Protein AF-A0A4P6JJA8-F1 (afdb_monomer_lite)

Foldseek 3Di:
DDDDDDPDDDDDPPPVVVVVVVVVVVVVVVVVVVVVVVVVVVVVVVVVVVVVVVVVVVVLVVVVVVDVVSVVVVLVVCLPPPPDPVVQVVCCVVCVVSVHDRRDDPVPDDPDPPPDDPPPPPDPPDDDDDDDDD

Sequence (134 aa):
MSDSTRPRRPKEPKKKSARLTNIDAQIAALQRERETEAKRINEEEYKKDTRRKILMGQAVLKEAQRREPVRKFMYNLLNRDLTRPGDRALFDDLMEEWGMPRLPPLDSIPPTPVSG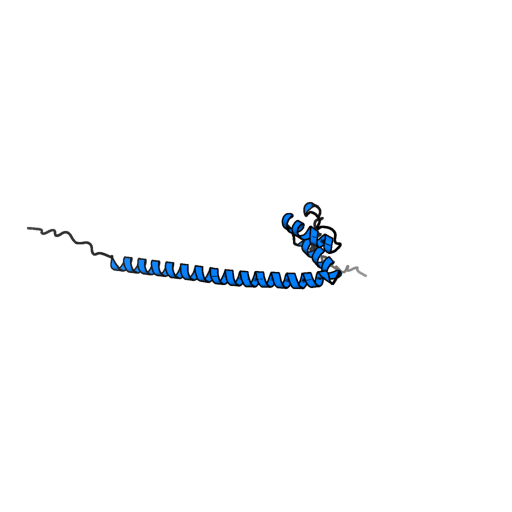GPVDGQAPEENTPEMEDA

Radius of gyration: 36.92 Å; chains: 1; bounding box: 118×28×103 Å

Organism: Ktedonosporobacter rubrisoli (NCBI:txid2509675)

Secondary structure (DSSP, 8-state):
-----PPPPPPP-HHHHHHHHHHHHHHHHHHHHHHHHHHHHHHHHHHHHHHHHHHHHHHHHHHHHH-HHHHHHHHHHHHHH---HHHHHTTHHHHHHTTPPPPPPGGGS-----S-------PPP---------

pLDDT: mean 80.56, std 18.43, range [41.62, 98.06]

Structure (mmCIF, N/CA/C/O backbone):
data_AF-A0A4P6JJA8-F1
#
_entry.id   AF-A0A4P6JJA8-F1
#
loop_
_atom_site.group_PDB
_atom_site.id
_atom_site.type_symbol
_atom_site.label_atom_id
_atom_site.label_alt_id
_atom_site.label_comp_id
_atom_site.label_asym_id
_atom_site.label_entity_id
_atom_site.label_seq_id
_atom_site.pdbx_PDB_ins_code
_atom_site.Cartn_x
_atom_site.Cartn_y
_atom_site.Cartn_z
_atom_site.occupancy
_atom_site.B_iso_or_equiv
_atom_site.auth_seq_id
_atom_site.auth_comp_id
_atom_site.auth_asym_id
_atom_site.auth_atom_id
_atom_site.pdbx_PDB_model_num
ATOM 1 N N . MET A 1 1 ? -43.916 -3.973 83.399 1.00 43.47 1 MET A N 1
ATOM 2 C CA . MET A 1 1 ? -42.852 -4.765 82.750 1.00 43.47 1 MET A CA 1
ATOM 3 C C . MET A 1 1 ? -43.378 -5.142 81.372 1.00 43.47 1 MET A C 1
ATOM 5 O O . MET A 1 1 ? -44.400 -5.804 81.322 1.00 43.47 1 MET A O 1
ATOM 9 N N . SER A 1 2 ? -42.995 -4.398 80.328 1.00 48.69 2 SER A N 1
ATOM 10 C CA . SER A 1 2 ? -41.907 -4.748 79.380 1.00 48.69 2 SER A CA 1
ATOM 11 C C . SER A 1 2 ? -42.446 -5.698 78.297 1.00 48.69 2 SER A C 1
ATOM 13 O O . SER A 1 2 ? -43.089 -6.674 78.635 1.00 48.69 2 SER A O 1
ATOM 15 N N . ASP A 1 3 ? -42.260 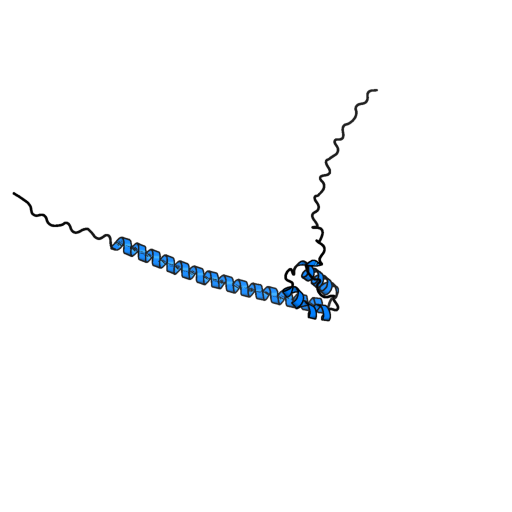-5.530 76.994 1.00 49.03 3 ASP A N 1
ATOM 16 C CA . ASP A 1 3 ? -41.495 -4.578 76.198 1.00 49.03 3 ASP A CA 1
ATOM 17 C C . ASP A 1 3 ? -42.055 -4.661 74.760 1.00 49.03 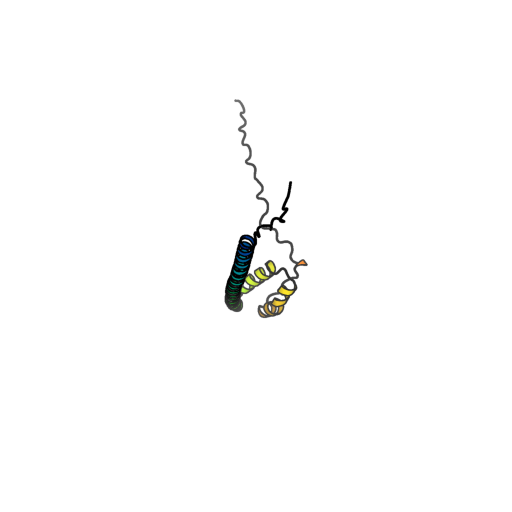3 ASP A C 1
ATOM 19 O O . ASP A 1 3 ? -42.370 -5.743 74.263 1.00 49.03 3 ASP A O 1
ATOM 23 N N . SER A 1 4 ? -42.234 -3.518 74.101 1.00 54.19 4 SER A N 1
ATOM 24 C CA . SER A 1 4 ? -42.775 -3.409 72.742 1.00 54.19 4 SER A CA 1
ATOM 25 C C . SER A 1 4 ? -41.623 -3.482 71.739 1.00 54.19 4 SER A C 1
ATOM 27 O O . SER A 1 4 ? -41.101 -2.453 71.300 1.00 54.19 4 SER A O 1
ATOM 29 N N . THR A 1 5 ? -41.232 -4.682 71.316 1.00 62.19 5 THR A N 1
ATOM 30 C CA . THR A 1 5 ? -40.205 -4.832 70.277 1.00 62.19 5 THR A CA 1
ATOM 31 C C . THR A 1 5 ? -40.806 -4.605 68.885 1.00 62.19 5 THR A C 1
ATOM 33 O O . THR A 1 5 ? -41.284 -5.523 68.223 1.00 62.19 5 THR A O 1
ATOM 36 N N . ARG A 1 6 ? -40.771 -3.356 68.405 1.00 61.56 6 ARG A N 1
ATOM 37 C CA . ARG A 1 6 ? -40.995 -3.044 66.983 1.00 61.56 6 ARG A CA 1
ATOM 38 C C . ARG A 1 6 ? -39.732 -3.416 66.190 1.00 61.56 6 ARG A C 1
ATOM 40 O O . ARG A 1 6 ? -38.655 -2.932 66.548 1.00 61.56 6 ARG A O 1
ATOM 47 N N . PRO A 1 7 ? -39.812 -4.194 65.095 1.00 62.75 7 PRO A N 1
ATOM 48 C CA . PRO A 1 7 ? -38.641 -4.449 64.267 1.00 62.75 7 PRO A CA 1
ATOM 49 C C . PRO A 1 7 ? -38.194 -3.147 63.588 1.00 62.75 7 PRO A C 1
ATOM 51 O O . PRO A 1 7 ? -38.990 -2.414 62.994 1.00 62.75 7 PRO A O 1
ATOM 54 N N . ARG A 1 8 ? -36.899 -2.833 63.698 1.00 62.72 8 ARG A N 1
ATOM 55 C CA . ARG A 1 8 ? -36.287 -1.669 63.046 1.00 62.72 8 ARG A CA 1
ATOM 56 C C . ARG A 1 8 ? -36.268 -1.891 61.530 1.00 62.72 8 ARG A C 1
ATOM 58 O O . ARG A 1 8 ? -35.643 -2.831 61.051 1.00 62.72 8 ARG A O 1
ATOM 65 N N . ARG A 1 9 ? -36.913 -1.003 60.766 1.00 60.97 9 ARG A N 1
ATOM 66 C CA . ARG A 1 9 ? -36.780 -0.936 59.298 1.00 60.97 9 ARG A CA 1
ATOM 67 C C . ARG A 1 9 ? -35.327 -0.569 58.937 1.00 60.97 9 ARG A C 1
ATOM 69 O O . ARG A 1 9 ? -34.868 0.480 59.400 1.00 60.97 9 ARG A O 1
ATOM 76 N N . PRO A 1 10 ? -34.603 -1.346 58.110 1.00 61.81 10 PRO A N 1
ATOM 77 C CA . PRO A 1 10 ? -33.297 -0.927 57.608 1.00 61.81 10 PRO A CA 1
ATOM 78 C C . PRO A 1 10 ? -33.465 0.282 56.677 1.00 61.81 10 PRO A C 1
ATOM 80 O O . PRO A 1 10 ? -34.330 0.284 55.800 1.00 61.81 10 PRO A O 1
ATOM 83 N N . LYS A 1 11 ? -32.659 1.330 56.876 1.00 59.94 11 LYS A N 1
ATOM 84 C CA . LYS A 1 11 ? -32.649 2.514 56.006 1.00 59.94 11 LYS A CA 1
ATOM 85 C C . LYS A 1 11 ? -32.014 2.152 54.661 1.00 59.94 11 LYS A C 1
ATOM 87 O O . LYS A 1 11 ? -30.866 1.730 54.612 1.00 59.94 11 LYS A O 1
ATOM 92 N N . GLU A 1 12 ? -32.766 2.337 53.583 1.00 61.00 12 GLU A N 1
ATOM 93 C CA . GLU A 1 12 ? -32.343 2.067 52.208 1.00 61.00 12 GLU A CA 1
ATOM 94 C C . GLU A 1 12 ? -31.197 2.994 51.747 1.00 61.00 12 GLU A C 1
ATOM 96 O O . GLU A 1 12 ? -31.386 4.212 51.706 1.00 61.00 12 GLU A O 1
ATOM 101 N N . PRO A 1 13 ? -30.051 2.468 51.273 1.00 55.91 13 PRO A N 1
ATOM 102 C CA . PRO A 1 13 ? -29.036 3.268 50.590 1.00 55.91 13 PRO A CA 1
ATOM 103 C C . PRO A 1 13 ? -29.265 3.310 49.062 1.00 55.91 13 PRO A C 1
ATOM 105 O O . PRO A 1 13 ? -28.315 3.299 48.289 1.00 55.91 13 PRO A O 1
ATOM 108 N N . LYS A 1 14 ? -30.518 3.354 48.582 1.00 60.31 14 LYS A N 1
ATOM 109 C CA . LYS A 1 14 ? -30.843 3.172 47.147 1.00 60.31 14 LYS A CA 1
ATOM 110 C C . LYS A 1 14 ? -30.454 4.341 46.225 1.00 60.31 14 LYS A C 1
ATOM 112 O O . LYS A 1 14 ? -30.243 4.141 45.035 1.00 60.31 14 LYS A O 1
ATOM 117 N N . LYS A 1 15 ? -30.349 5.573 46.740 1.00 61.25 15 LYS A N 1
ATOM 118 C CA . LYS A 1 15 ? -30.099 6.768 45.900 1.00 61.25 15 LYS A CA 1
ATOM 119 C C . LYS A 1 15 ? -28.631 6.956 45.503 1.00 61.25 15 LYS A C 1
ATOM 121 O O . LYS A 1 15 ? -28.357 7.474 44.425 1.00 61.25 15 LYS A O 1
ATOM 126 N N . LYS A 1 16 ? -27.684 6.557 46.363 1.00 62.25 16 LYS A N 1
ATOM 127 C CA . LYS A 1 16 ? -26.245 6.684 46.069 1.00 62.25 16 LYS A CA 1
ATOM 128 C C . LYS A 1 16 ? -25.789 5.638 45.050 1.00 62.25 16 LYS A C 1
ATOM 130 O O . LYS A 1 16 ? -25.042 5.993 44.147 1.00 62.25 16 LYS A O 1
ATOM 135 N N . SER A 1 17 ? -26.293 4.405 45.139 1.00 71.56 17 SER A N 1
ATOM 136 C CA . SER A 1 17 ? -26.002 3.358 44.151 1.00 71.56 17 SER A CA 1
ATOM 137 C C . SER A 1 17 ? -26.564 3.699 42.770 1.00 71.56 17 SER A C 1
ATOM 139 O O . SER A 1 17 ? -25.836 3.593 41.795 1.00 71.56 17 SER A O 1
ATOM 141 N N . ALA A 1 18 ? -27.794 4.219 42.684 1.00 79.06 18 ALA A N 1
ATOM 142 C CA . ALA A 1 18 ? -28.392 4.635 41.411 1.00 79.06 18 ALA A CA 1
ATOM 143 C C . ALA A 1 18 ? -27.623 5.777 40.713 1.00 79.06 18 ALA A C 1
ATOM 145 O O . ALA A 1 18 ? -27.548 5.838 39.489 1.00 79.06 18 ALA A O 1
ATOM 146 N N . ARG A 1 19 ? -27.028 6.700 41.483 1.00 85.75 19 ARG A N 1
ATOM 147 C CA . ARG A 1 19 ? -26.195 7.768 40.911 1.00 85.75 19 ARG A CA 1
ATOM 148 C C . ARG A 1 19 ? -24.886 7.219 40.347 1.00 85.75 19 ARG A C 1
ATOM 150 O O . ARG A 1 19 ? -24.476 7.671 39.286 1.00 85.75 19 ARG A O 1
ATOM 157 N N . LEU A 1 20 ? -24.263 6.261 41.034 1.00 85.81 20 LEU A N 1
ATOM 158 C CA . LEU A 1 20 ? -23.047 5.598 40.555 1.00 85.81 20 LEU A CA 1
ATOM 159 C C . LEU A 1 20 ? -23.317 4.832 39.258 1.00 85.81 20 LEU A C 1
ATOM 161 O O . LEU A 1 20 ? -22.642 5.086 38.272 1.00 85.81 20 LEU A O 1
ATOM 165 N N . THR A 1 21 ? -24.386 4.033 39.198 1.00 88.88 21 THR A N 1
ATOM 166 C CA . THR A 1 21 ? -24.739 3.295 37.973 1.00 88.88 21 THR A CA 1
ATOM 167 C C . THR A 1 21 ? -25.033 4.218 36.790 1.00 88.88 21 THR A C 1
ATOM 169 O O . THR A 1 21 ? -24.693 3.899 35.656 1.00 88.88 21 THR A O 1
ATOM 172 N N . ASN A 1 22 ? -25.648 5.380 37.038 1.00 90.19 22 ASN A N 1
ATOM 173 C CA . ASN A 1 22 ? -25.890 6.377 35.994 1.00 90.19 22 ASN A CA 1
ATOM 174 C C . ASN A 1 22 ? -24.592 7.031 35.502 1.00 90.19 22 ASN A C 1
ATOM 176 O O . ASN A 1 22 ? -24.466 7.299 34.311 1.00 90.19 22 ASN A O 1
ATOM 180 N N . ILE A 1 23 ? -23.636 7.282 36.400 1.00 91.81 23 ILE A N 1
ATOM 181 C CA . ILE A 1 23 ? -22.312 7.798 36.032 1.00 91.81 23 ILE A CA 1
ATOM 182 C C . ILE A 1 23 ? -21.546 6.743 35.226 1.00 91.81 23 ILE A C 1
ATOM 184 O O . ILE A 1 23 ? -21.007 7.070 34.174 1.00 91.81 23 ILE A O 1
ATOM 188 N N . ASP A 1 24 ? -21.566 5.480 35.649 1.00 93.50 24 ASP A N 1
ATOM 189 C CA . ASP A 1 24 ? -20.912 4.382 34.929 1.00 93.50 24 ASP A CA 1
ATOM 190 C C . ASP A 1 24 ? -21.500 4.206 33.520 1.00 93.50 24 ASP A C 1
ATOM 192 O O . ASP A 1 24 ? -20.766 4.044 32.545 1.00 93.50 24 ASP A O 1
ATOM 196 N N . ALA A 1 25 ? -22.825 4.322 33.385 1.00 91.25 25 ALA A N 1
ATOM 197 C CA . ALA A 1 25 ? -23.496 4.294 32.088 1.00 91.25 25 ALA A CA 1
ATOM 198 C C . ALA A 1 25 ? -23.085 5.473 31.186 1.00 91.25 25 ALA A C 1
ATOM 200 O O . ALA A 1 25 ? -22.888 5.284 29.985 1.00 91.25 25 ALA A O 1
ATOM 201 N N . GLN A 1 26 ? -22.918 6.674 31.750 1.00 93.06 26 GLN A N 1
ATOM 202 C CA . GLN A 1 26 ? -22.429 7.841 31.007 1.00 93.06 26 GLN A CA 1
ATOM 203 C C . GLN A 1 26 ? -20.972 7.674 30.571 1.00 93.06 26 GLN A C 1
ATOM 205 O O . GLN A 1 26 ? -20.646 7.976 29.426 1.00 93.06 26 GLN A O 1
ATOM 210 N N . ILE A 1 27 ? -20.106 7.148 31.441 1.00 94.88 27 ILE A N 1
ATOM 211 C CA . ILE A 1 27 ? -18.708 6.853 31.100 1.00 94.88 27 ILE A CA 1
ATOM 212 C C . ILE A 1 27 ? -18.653 5.844 29.951 1.00 94.88 27 ILE A C 1
ATOM 214 O O . ILE A 1 27 ? -17.947 6.076 28.972 1.00 94.88 27 ILE A O 1
ATOM 218 N N . ALA A 1 28 ? -19.436 4.766 30.025 1.00 93.38 28 ALA A N 1
ATOM 219 C CA . ALA A 1 28 ? -19.494 3.765 28.965 1.00 93.38 28 ALA A CA 1
ATOM 220 C C . ALA A 1 28 ? -20.002 4.350 27.634 1.00 93.38 28 ALA A C 1
ATOM 222 O O . ALA A 1 28 ? -19.499 3.989 26.570 1.00 93.38 28 ALA A O 1
ATOM 223 N N . ALA A 1 29 ? -20.974 5.267 27.674 1.00 92.81 29 ALA A N 1
ATOM 224 C CA . ALA A 1 29 ? -21.459 5.957 26.481 1.00 92.81 29 ALA A CA 1
ATOM 225 C C . ALA A 1 29 ? -20.371 6.846 25.852 1.00 92.81 29 ALA A C 1
ATOM 227 O O . ALA A 1 29 ? -20.098 6.719 24.659 1.00 92.81 29 ALA A O 1
ATOM 228 N N . LEU A 1 30 ? -19.691 7.664 26.662 1.00 94.69 30 LEU A N 1
ATOM 229 C CA . LEU A 1 30 ? -18.605 8.539 26.204 1.00 94.69 30 LEU A CA 1
ATOM 230 C C . LEU A 1 30 ? -17.400 7.749 25.672 1.00 94.69 30 LEU A C 1
ATOM 232 O O . LEU A 1 30 ? -16.766 8.158 24.702 1.00 94.69 30 LEU A O 1
ATOM 236 N N . GLN A 1 31 ? -17.085 6.596 26.270 1.00 94.06 31 GLN A N 1
ATOM 237 C CA . GLN A 1 31 ? -16.027 5.710 25.777 1.00 94.06 31 GLN A CA 1
ATOM 238 C C . GLN A 1 31 ? -16.352 5.160 24.385 1.00 94.06 31 GLN A C 1
ATOM 240 O O . GLN A 1 31 ? -15.499 5.208 23.500 1.00 94.06 31 GLN A O 1
ATOM 245 N N . ARG A 1 32 ? -17.592 4.712 24.156 1.00 92.81 32 ARG A N 1
ATOM 246 C CA . ARG A 1 32 ? -18.030 4.230 22.835 1.00 92.81 32 ARG A CA 1
ATOM 247 C C . ARG A 1 32 ? -17.993 5.327 21.778 1.00 92.81 32 ARG A C 1
ATOM 249 O O . ARG A 1 32 ? -17.586 5.071 20.646 1.00 92.81 32 ARG A O 1
ATOM 256 N N . GLU A 1 33 ? -18.404 6.538 22.139 1.00 93.69 33 GLU A N 1
ATOM 257 C CA . GLU A 1 33 ? -18.343 7.695 21.244 1.00 93.69 33 GLU A CA 1
ATOM 258 C C . GLU A 1 33 ? -16.892 8.014 20.862 1.00 93.69 33 GLU A C 1
ATOM 260 O O . GLU A 1 33 ? -16.570 8.095 19.676 1.00 93.69 33 GLU A O 1
ATOM 265 N N . ARG A 1 34 ? -15.986 8.059 21.849 1.00 94.88 34 ARG A N 1
ATOM 266 C CA . ARG A 1 34 ? -14.546 8.244 21.618 1.00 94.88 34 ARG A CA 1
ATOM 267 C C . ARG A 1 34 ? -13.966 7.172 20.697 1.00 94.88 34 ARG A C 1
ATOM 269 O O . ARG A 1 34 ? -13.206 7.498 19.792 1.00 94.88 34 ARG A O 1
ATOM 276 N N . GLU A 1 35 ? -14.277 5.901 20.935 1.00 93.75 35 GLU A N 1
ATOM 277 C CA . GLU A 1 35 ? -13.784 4.795 20.107 1.00 93.75 35 GLU A CA 1
ATOM 278 C C . GLU A 1 35 ? -14.291 4.881 18.669 1.00 93.75 35 GLU A C 1
ATOM 280 O O . GLU A 1 35 ? -13.544 4.601 17.732 1.00 93.75 35 GLU A O 1
ATOM 285 N N . THR A 1 36 ? -15.548 5.279 18.488 1.00 92.69 36 THR A N 1
ATOM 286 C CA . THR A 1 36 ? -16.150 5.450 17.162 1.00 92.69 36 THR A CA 1
ATOM 287 C C . THR A 1 36 ? -15.461 6.578 16.401 1.00 92.69 36 THR A C 1
ATOM 289 O O . THR A 1 36 ? -15.064 6.393 15.251 1.00 92.69 36 THR A O 1
ATOM 292 N N . GLU A 1 37 ? -15.236 7.713 17.060 1.00 92.94 37 GLU A N 1
ATOM 293 C CA . GLU A 1 37 ? -14.556 8.849 16.445 1.00 92.94 37 GLU A CA 1
ATOM 294 C C . GLU A 1 37 ? -13.080 8.542 16.151 1.00 92.94 37 GLU A C 1
ATOM 296 O O . GLU A 1 37 ? -12.584 8.848 15.069 1.00 92.94 37 GLU A O 1
ATOM 301 N N . ALA A 1 38 ? -12.388 7.842 17.055 1.00 91.62 38 ALA A N 1
ATOM 302 C CA . ALA A 1 38 ? -11.015 7.397 16.827 1.00 91.62 38 ALA A CA 1
ATOM 303 C C . ALA A 1 38 ? -10.905 6.449 15.620 1.00 91.62 38 ALA A C 1
ATOM 305 O O . ALA A 1 38 ? -9.982 6.577 14.816 1.00 91.62 38 ALA A O 1
ATOM 306 N N . LYS A 1 39 ? -11.860 5.523 15.452 1.00 93.31 39 LYS A N 1
ATOM 307 C CA . LYS A 1 39 ? -11.924 4.658 14.263 1.00 93.31 39 LYS A CA 1
ATOM 308 C C . LYS A 1 39 ? -12.124 5.477 12.994 1.00 93.31 39 LYS A C 1
ATOM 310 O O . LYS A 1 39 ? -11.398 5.262 12.029 1.00 93.31 39 LYS A O 1
ATOM 315 N N . ARG A 1 40 ? -13.040 6.450 13.013 1.00 92.62 40 ARG A N 1
ATOM 316 C CA . ARG A 1 40 ? -13.296 7.334 11.868 1.00 92.62 40 ARG A CA 1
ATOM 317 C C . ARG A 1 40 ? -12.042 8.105 11.455 1.00 92.62 40 ARG A C 1
ATOM 319 O O . ARG A 1 40 ? -11.703 8.119 10.274 1.00 92.62 40 ARG A O 1
ATOM 326 N N . ILE A 1 41 ? -11.323 8.683 12.418 1.00 93.44 41 ILE A N 1
ATOM 327 C CA . ILE A 1 41 ? -10.063 9.398 12.168 1.00 93.44 41 ILE A CA 1
ATOM 328 C C . ILE A 1 41 ? -9.027 8.456 11.545 1.00 93.44 41 ILE A C 1
ATOM 330 O O . ILE A 1 41 ? -8.476 8.768 10.490 1.00 93.44 41 ILE A O 1
ATOM 334 N N . ASN A 1 42 ? -8.818 7.274 12.132 1.00 93.06 42 ASN A N 1
ATOM 335 C CA . ASN A 1 42 ? -7.862 6.294 11.611 1.00 93.06 42 ASN A CA 1
ATOM 336 C C . ASN A 1 42 ? -8.215 5.834 10.187 1.00 93.06 42 ASN A C 1
ATOM 338 O O . ASN A 1 42 ? -7.332 5.677 9.345 1.00 93.06 42 ASN A O 1
ATOM 342 N N . GLU A 1 43 ? -9.500 5.631 9.887 1.00 93.81 43 GLU A N 1
ATOM 343 C CA . GLU A 1 43 ? -9.959 5.280 8.541 1.00 93.81 43 GLU A CA 1
ATOM 344 C C . GLU A 1 43 ? -9.709 6.405 7.531 1.00 93.81 43 GLU A C 1
ATOM 346 O O . GLU A 1 43 ? -9.297 6.146 6.398 1.00 93.81 43 GLU A O 1
ATOM 351 N N . GLU A 1 44 ? -9.957 7.657 7.913 1.00 93.56 44 GLU A N 1
ATOM 352 C CA . GLU A 1 44 ? -9.676 8.818 7.069 1.00 93.56 44 GLU A CA 1
ATOM 353 C C . GLU A 1 44 ? -8.175 8.980 6.809 1.00 93.56 44 GLU A C 1
ATOM 355 O O . GLU A 1 44 ? -7.769 9.261 5.677 1.00 93.56 44 GLU A O 1
ATOM 360 N N . GLU A 1 45 ? -7.341 8.769 7.825 1.00 94.50 45 GLU A N 1
ATOM 361 C CA . GLU A 1 45 ? -5.885 8.792 7.694 1.00 94.50 45 GLU A CA 1
ATOM 362 C C . GLU A 1 45 ? -5.378 7.663 6.800 1.00 94.50 45 GLU A C 1
ATOM 364 O O . GLU A 1 45 ? -4.597 7.924 5.882 1.00 94.50 45 GLU A O 1
ATOM 369 N N . TYR A 1 46 ? -5.883 6.440 6.984 1.00 94.62 46 TYR A N 1
ATOM 370 C CA . TYR A 1 46 ? -5.556 5.308 6.122 1.00 94.62 46 TYR A CA 1
ATOM 371 C C . TYR A 1 46 ? -5.940 5.594 4.666 1.00 94.62 46 TYR A C 1
ATOM 373 O O . TYR A 1 46 ? -5.115 5.435 3.771 1.00 94.62 46 TYR A O 1
ATOM 381 N N . LYS A 1 47 ? -7.148 6.121 4.411 1.00 95.50 47 LYS A N 1
ATOM 382 C CA . LYS A 1 47 ? -7.587 6.512 3.057 1.00 95.50 47 LYS A CA 1
ATOM 383 C C . LYS A 1 47 ? -6.651 7.548 2.432 1.00 95.50 47 LYS A C 1
ATOM 385 O O . LYS A 1 47 ? -6.280 7.414 1.262 1.00 95.50 47 LYS A O 1
ATOM 390 N N . LYS A 1 48 ? -6.253 8.575 3.192 1.00 95.69 48 LYS A N 1
ATOM 391 C CA . LYS A 1 48 ? -5.303 9.602 2.729 1.00 95.69 48 LYS A CA 1
ATOM 392 C C . LYS A 1 48 ? -3.933 8.997 2.424 1.00 95.69 48 LYS A C 1
ATOM 394 O O . LYS A 1 48 ? -3.343 9.322 1.394 1.00 95.69 48 LYS A O 1
ATOM 399 N N . ASP A 1 49 ? -3.437 8.114 3.284 1.00 96.94 49 ASP A N 1
ATOM 400 C CA . ASP A 1 49 ? -2.145 7.458 3.108 1.00 96.94 49 ASP A CA 1
ATOM 401 C C . ASP A 1 49 ? -2.128 6.510 1.902 1.00 96.94 49 ASP A C 1
ATOM 403 O O . ASP A 1 49 ? -1.259 6.629 1.035 1.00 96.94 49 ASP A O 1
ATOM 407 N N . THR A 1 50 ? -3.142 5.652 1.763 1.00 97.50 50 THR A N 1
ATOM 408 C CA . THR A 1 50 ? -3.328 4.802 0.582 1.00 97.50 50 THR A CA 1
ATOM 409 C C . THR A 1 50 ? -3.378 5.646 -0.687 1.00 97.50 50 THR A C 1
ATOM 411 O O . THR A 1 50 ? -2.695 5.334 -1.664 1.00 97.50 50 THR A O 1
ATOM 414 N N . ARG A 1 51 ? -4.118 6.766 -0.678 1.00 96.81 51 ARG A N 1
ATOM 415 C CA . ARG A 1 51 ? -4.178 7.671 -1.833 1.00 96.81 51 ARG A CA 1
ATOM 416 C C . ARG A 1 51 ? -2.807 8.258 -2.168 1.00 96.81 51 ARG A C 1
ATOM 418 O O . ARG A 1 51 ? -2.448 8.288 -3.343 1.00 96.81 51 ARG A O 1
ATOM 425 N N . ARG A 1 52 ? -2.032 8.687 -1.167 1.00 98.06 52 ARG A N 1
ATOM 426 C CA . ARG A 1 52 ? -0.671 9.216 -1.356 1.00 98.06 52 ARG A CA 1
ATOM 427 C C . ARG A 1 52 ? 0.255 8.171 -1.979 1.00 98.06 52 ARG A C 1
ATOM 429 O O . ARG A 1 52 ? 0.935 8.480 -2.954 1.00 98.06 52 ARG A O 1
ATOM 436 N N . LYS A 1 53 ? 0.238 6.941 -1.459 1.00 97.31 53 LYS A N 1
ATOM 437 C CA . LYS A 1 53 ? 1.045 5.818 -1.962 1.00 97.31 53 LYS A CA 1
ATOM 438 C C . LYS A 1 53 ? 0.703 5.470 -3.408 1.00 97.31 53 LYS A C 1
ATOM 440 O O . LYS A 1 53 ? 1.609 5.335 -4.223 1.00 97.31 53 LYS A O 1
ATOM 445 N N . ILE A 1 54 ? -0.587 5.410 -3.748 1.00 97.50 54 ILE A N 1
ATOM 446 C CA . ILE A 1 54 ? -1.038 5.147 -5.123 1.00 97.50 54 ILE A CA 1
ATOM 447 C C . ILE A 1 54 ? -0.562 6.247 -6.075 1.00 97.50 54 ILE A C 1
ATOM 449 O O . ILE A 1 54 ? 0.016 5.943 -7.114 1.00 97.50 54 ILE A O 1
ATOM 453 N N . LEU A 1 55 ? -0.775 7.521 -5.730 1.00 97.50 55 LEU A N 1
ATOM 454 C CA . LEU A 1 55 ? -0.386 8.640 -6.596 1.00 97.50 55 LEU A CA 1
ATOM 455 C C . LEU A 1 55 ? 1.132 8.716 -6.790 1.00 97.50 55 LEU A C 1
ATOM 457 O O . LEU A 1 55 ? 1.601 8.932 -7.906 1.00 97.50 55 LEU A O 1
ATOM 461 N N . MET A 1 56 ? 1.902 8.503 -5.721 1.00 97.56 56 MET A N 1
ATOM 462 C CA . MET A 1 56 ? 3.360 8.454 -5.797 1.00 97.56 56 MET A CA 1
ATOM 463 C C . MET A 1 56 ? 3.832 7.279 -6.657 1.00 97.56 56 MET A C 1
ATOM 465 O O . MET A 1 56 ? 4.658 7.473 -7.546 1.00 97.56 56 MET A O 1
ATOM 469 N N . GLY A 1 57 ? 3.261 6.088 -6.455 1.00 95.62 57 GLY A N 1
ATOM 470 C CA . GLY A 1 57 ? 3.554 4.910 -7.268 1.00 95.62 57 GLY A CA 1
ATOM 471 C C . GLY A 1 57 ? 3.276 5.153 -8.750 1.00 95.62 57 GLY A C 1
ATOM 472 O O . GLY A 1 57 ? 4.140 4.900 -9.582 1.00 95.62 57 GLY A O 1
ATOM 473 N N . GLN A 1 58 ? 2.123 5.737 -9.087 1.00 96.88 58 GLN A N 1
ATOM 474 C CA . GLN A 1 58 ? 1.787 6.106 -10.467 1.00 96.88 58 GLN A CA 1
ATOM 475 C C . GLN A 1 58 ? 2.802 7.079 -11.080 1.00 96.88 58 GLN A C 1
ATOM 477 O O . GLN A 1 58 ? 3.221 6.892 -12.222 1.00 96.88 58 GLN A O 1
ATOM 482 N N . ALA A 1 59 ? 3.211 8.109 -10.334 1.00 96.88 59 ALA A N 1
ATOM 483 C CA . ALA A 1 59 ? 4.189 9.083 -10.809 1.00 96.88 59 ALA A CA 1
ATOM 484 C C . ALA A 1 59 ? 5.553 8.431 -11.093 1.00 96.88 59 ALA A C 1
ATOM 486 O O . ALA A 1 59 ? 6.133 8.661 -12.155 1.00 96.88 59 ALA A O 1
ATOM 487 N N . VAL A 1 60 ? 6.034 7.579 -10.182 1.00 95.62 60 VAL A N 1
ATOM 488 C CA . VAL A 1 60 ? 7.312 6.869 -10.338 1.00 95.62 60 VAL A CA 1
ATOM 489 C C . VAL A 1 60 ? 7.253 5.858 -11.483 1.00 95.62 60 VAL A C 1
ATOM 491 O O . VAL A 1 60 ? 8.177 5.810 -12.290 1.00 95.62 60 VAL A O 1
ATOM 494 N N . LEU A 1 61 ? 6.161 5.098 -11.614 1.00 95.06 61 LEU A N 1
ATOM 495 C CA . LEU A 1 61 ? 5.981 4.140 -12.712 1.00 95.06 61 LEU A CA 1
ATOM 496 C C . LEU A 1 61 ? 5.997 4.830 -14.080 1.00 95.06 61 LEU A C 1
ATOM 498 O O . LEU A 1 61 ? 6.644 4.348 -15.008 1.00 95.06 61 LEU A O 1
ATOM 502 N N . LYS A 1 62 ? 5.350 5.995 -14.200 1.00 95.25 62 LYS A N 1
ATOM 503 C CA . LYS A 1 62 ? 5.369 6.791 -15.435 1.00 95.25 62 LYS A CA 1
ATOM 504 C C . LYS A 1 62 ? 6.776 7.263 -15.803 1.00 95.25 62 LYS A C 1
ATOM 506 O O . LYS A 1 62 ? 7.114 7.332 -16.984 1.00 95.25 62 LYS A O 1
ATOM 511 N N . GLU A 1 63 ? 7.595 7.596 -14.811 1.00 95.56 63 GLU A N 1
ATOM 512 C CA . GLU A 1 63 ? 8.992 7.962 -15.040 1.00 95.56 63 GLU A CA 1
ATOM 513 C C . GLU A 1 63 ? 9.837 6.737 -15.423 1.00 95.56 63 GLU A C 1
ATOM 515 O O . GLU A 1 63 ? 10.644 6.807 -16.352 1.00 95.56 63 GLU A O 1
ATOM 520 N N . ALA A 1 64 ? 9.598 5.594 -14.774 1.00 94.56 64 ALA A N 1
ATOM 521 C CA . ALA A 1 64 ? 10.252 4.327 -15.087 1.00 94.56 64 ALA A CA 1
ATOM 522 C C . ALA A 1 64 ? 10.007 3.906 -16.544 1.00 94.56 64 ALA A C 1
ATOM 524 O O . ALA A 1 64 ? 10.950 3.559 -17.247 1.00 94.56 64 ALA A O 1
ATOM 525 N N . GLN A 1 65 ? 8.783 4.047 -17.057 1.00 91.44 65 GLN A N 1
ATOM 526 C CA . GLN A 1 65 ? 8.470 3.761 -18.466 1.00 91.44 65 GLN A CA 1
ATOM 527 C C . GLN A 1 65 ? 9.319 4.569 -19.461 1.00 91.44 65 GLN A C 1
ATOM 529 O O . GLN A 1 65 ? 9.573 4.116 -20.574 1.00 91.44 65 GLN A O 1
ATOM 534 N N . ARG A 1 66 ? 9.768 5.768 -19.078 1.00 93.69 66 ARG A N 1
ATOM 535 C CA . ARG A 1 66 ? 10.518 6.677 -19.958 1.00 93.69 66 ARG A CA 1
ATOM 536 C C . ARG A 1 66 ? 12.026 6.524 -19.830 1.00 93.69 66 ARG A C 1
ATOM 538 O O . ARG A 1 66 ? 12.751 6.870 -20.760 1.00 93.69 66 ARG A O 1
ATOM 545 N N . ARG A 1 67 ? 12.515 6.092 -18.665 1.00 96.06 67 ARG A N 1
ATOM 546 C CA . ARG A 1 67 ? 13.933 6.193 -18.302 1.00 96.06 67 ARG A CA 1
ATOM 547 C C . ARG A 1 67 ? 14.462 4.874 -17.773 1.00 96.06 67 ARG A C 1
ATOM 549 O O . ARG A 1 67 ? 14.137 4.436 -16.672 1.00 96.06 67 ARG A O 1
ATOM 556 N N . GLU A 1 68 ? 15.384 4.295 -18.532 1.00 94.81 68 GLU A N 1
ATOM 557 C CA . GLU A 1 68 ? 16.076 3.057 -18.171 1.00 94.81 68 GLU A CA 1
ATOM 558 C C . GLU A 1 68 ? 16.765 3.096 -16.787 1.00 94.81 68 GLU A C 1
ATOM 560 O O . GLU A 1 68 ? 16.576 2.141 -16.029 1.00 94.81 68 GLU A O 1
ATOM 565 N N . PRO A 1 69 ? 17.437 4.192 -16.366 1.00 96.06 69 PRO A N 1
ATOM 566 C CA . PRO A 1 69 ? 18.016 4.272 -15.021 1.00 96.06 69 PRO A CA 1
ATOM 567 C C . PRO A 1 69 ? 16.987 4.113 -13.896 1.00 96.06 69 PRO A C 1
ATOM 569 O O . PRO A 1 69 ? 17.277 3.508 -12.866 1.00 96.06 69 PRO A O 1
ATOM 572 N N . VAL A 1 70 ? 15.767 4.618 -14.101 1.00 94.88 70 VAL A N 1
ATOM 573 C CA . VAL A 1 70 ? 14.690 4.534 -13.107 1.00 94.88 70 VAL A CA 1
ATOM 574 C C . VAL A 1 70 ? 14.137 3.110 -13.037 1.00 94.88 70 VAL A C 1
ATOM 576 O O . VAL A 1 70 ? 13.892 2.620 -11.938 1.00 94.88 70 VAL A O 1
ATOM 579 N N . ARG A 1 71 ? 14.036 2.395 -14.168 1.00 95.75 71 ARG A N 1
ATOM 580 C CA . ARG A 1 71 ? 13.677 0.961 -14.175 1.00 95.75 71 ARG A CA 1
ATOM 581 C C . ARG A 1 71 ? 14.695 0.118 -13.415 1.00 95.75 71 ARG A C 1
ATOM 583 O O . ARG A 1 71 ? 14.300 -0.688 -12.582 1.00 95.75 71 ARG A O 1
ATOM 590 N N . LYS A 1 72 ? 15.996 0.337 -13.648 1.00 95.38 72 LYS A N 1
ATOM 591 C CA . LYS A 1 72 ? 17.078 -0.358 -12.921 1.00 95.38 72 LYS A CA 1
ATOM 592 C C . LYS A 1 72 ? 17.007 -0.096 -11.419 1.00 95.38 72 LYS A C 1
ATOM 594 O O . LYS A 1 72 ? 17.107 -1.025 -10.621 1.00 95.38 72 LYS A O 1
ATOM 599 N N . PHE A 1 73 ? 16.802 1.163 -11.035 1.00 95.69 73 PHE A N 1
ATOM 600 C CA . PHE A 1 73 ? 16.622 1.535 -9.635 1.00 95.69 73 PHE A CA 1
ATOM 601 C C . PHE A 1 73 ? 15.419 0.817 -9.008 1.00 95.69 73 PHE A C 1
ATOM 603 O O . PHE A 1 73 ? 15.558 0.208 -7.949 1.00 95.69 73 PHE A O 1
ATOM 610 N N . MET A 1 74 ? 14.269 0.826 -9.686 1.00 95.44 74 MET A N 1
ATOM 611 C CA . MET A 1 74 ? 13.061 0.139 -9.229 1.00 95.44 74 MET A CA 1
ATOM 612 C C . MET A 1 74 ? 13.254 -1.372 -9.112 1.00 95.44 74 MET A C 1
ATOM 614 O O . MET A 1 74 ? 12.847 -1.947 -8.109 1.00 95.44 74 MET A O 1
ATOM 618 N N . TYR A 1 75 ? 13.903 -2.010 -10.087 1.00 95.06 75 TYR A N 1
ATOM 619 C CA . TYR A 1 75 ? 14.224 -3.436 -10.035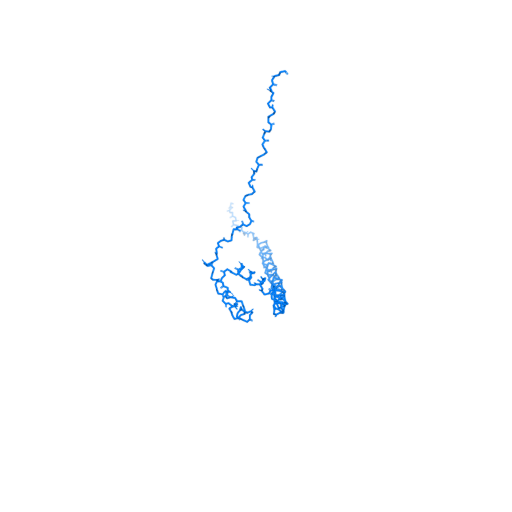 1.00 95.06 75 TYR A CA 1
ATOM 620 C C . TYR A 1 75 ? 15.023 -3.782 -8.772 1.00 95.06 75 TYR A C 1
ATOM 622 O O . TYR A 1 75 ? 14.639 -4.671 -8.014 1.00 95.06 75 TYR A O 1
ATOM 630 N N . ASN A 1 76 ? 16.088 -3.025 -8.494 1.00 94.44 76 ASN A N 1
ATOM 631 C CA . ASN A 1 76 ? 16.909 -3.230 -7.301 1.00 94.44 76 ASN A CA 1
ATOM 632 C C . ASN A 1 76 ? 16.115 -2.998 -6.009 1.00 94.44 76 ASN A C 1
ATOM 634 O O . ASN A 1 76 ? 16.269 -3.752 -5.050 1.00 94.44 76 ASN A O 1
ATOM 638 N N . LEU A 1 77 ? 15.255 -1.977 -5.991 1.00 94.75 77 LEU A N 1
ATOM 639 C CA . LEU A 1 77 ? 14.413 -1.658 -4.842 1.00 94.75 77 LEU A CA 1
ATOM 640 C C . LEU A 1 77 ? 13.418 -2.788 -4.545 1.00 94.75 77 LEU A C 1
ATOM 642 O O . LEU A 1 77 ? 13.346 -3.260 -3.414 1.00 94.75 77 LEU A O 1
ATOM 646 N N . LEU A 1 78 ? 12.707 -3.273 -5.566 1.00 94.06 78 LEU A N 1
ATOM 647 C CA . LEU A 1 78 ? 11.760 -4.383 -5.440 1.00 94.06 78 LEU A CA 1
ATOM 648 C C . LEU A 1 78 ? 12.471 -5.682 -5.050 1.00 94.06 78 LEU A C 1
ATOM 650 O O . LEU A 1 78 ? 11.981 -6.413 -4.193 1.00 94.06 78 LEU A O 1
ATOM 654 N N . ASN A 1 79 ? 13.655 -5.944 -5.610 1.00 92.81 79 ASN A N 1
ATOM 655 C CA . ASN A 1 79 ? 14.450 -7.110 -5.239 1.00 92.81 79 ASN A CA 1
ATOM 656 C C . ASN A 1 79 ? 14.962 -7.057 -3.790 1.00 92.81 79 ASN A C 1
ATOM 658 O O . ASN A 1 79 ? 15.213 -8.101 -3.196 1.00 92.81 79 ASN A O 1
ATOM 662 N N . ARG A 1 80 ? 15.130 -5.868 -3.209 1.00 92.44 80 ARG A N 1
ATOM 663 C CA . ARG A 1 80 ? 15.534 -5.718 -1.809 1.00 92.44 80 ARG A CA 1
ATOM 664 C C . ARG A 1 80 ? 14.341 -5.804 -0.857 1.00 92.44 80 ARG A C 1
ATOM 666 O O . ARG A 1 80 ? 14.422 -6.488 0.157 1.00 92.44 80 ARG A O 1
ATOM 673 N N . ASP A 1 81 ? 13.251 -5.113 -1.183 1.00 91.81 81 ASP A N 1
ATOM 674 C CA . ASP A 1 81 ? 12.179 -4.831 -0.222 1.00 91.81 81 ASP A CA 1
ATOM 675 C C . ASP A 1 81 ? 11.011 -5.834 -0.292 1.00 91.81 81 ASP A C 1
ATOM 677 O O . ASP A 1 81 ? 10.288 -6.004 0.692 1.00 91.81 81 ASP A O 1
ATOM 681 N N . LEU A 1 82 ? 10.817 -6.542 -1.415 1.00 91.94 82 LEU A N 1
ATOM 682 C CA . LEU A 1 82 ? 9.791 -7.584 -1.512 1.00 91.94 82 LEU A CA 1
ATOM 683 C C . LEU A 1 82 ? 10.289 -8.900 -0.914 1.00 91.94 82 LEU A C 1
ATOM 685 O O . LEU A 1 82 ? 11.132 -9.595 -1.490 1.00 91.94 82 LEU A O 1
ATOM 689 N N . THR A 1 83 ? 9.709 -9.271 0.223 1.00 89.56 83 THR A N 1
ATOM 690 C CA . THR A 1 83 ? 10.057 -10.487 0.974 1.00 89.56 83 THR A CA 1
ATOM 691 C C . THR A 1 83 ? 9.098 -11.648 0.730 1.00 89.56 83 THR A C 1
ATOM 693 O O . THR A 1 83 ? 9.428 -12.793 1.024 1.00 89.56 83 THR A O 1
ATOM 696 N N . ARG A 1 84 ? 7.906 -11.390 0.183 1.00 90.50 84 ARG A N 1
ATOM 697 C CA . ARG A 1 84 ? 6.902 -12.429 -0.075 1.00 90.50 84 ARG A CA 1
ATOM 698 C C . ARG A 1 84 ? 7.009 -12.926 -1.520 1.00 90.50 84 ARG A C 1
ATOM 700 O O . ARG A 1 84 ? 6.919 -12.102 -2.430 1.00 90.50 84 ARG A O 1
ATOM 707 N N . PRO A 1 85 ? 7.122 -14.248 -1.762 1.00 89.44 85 PRO A N 1
ATOM 708 C CA . PRO A 1 85 ? 7.173 -14.795 -3.121 1.00 89.44 85 PRO A CA 1
ATOM 709 C C . PRO A 1 85 ? 5.958 -14.411 -3.976 1.00 89.44 85 PRO A C 1
ATOM 711 O O . PRO A 1 85 ? 6.113 -14.077 -5.145 1.00 89.44 85 PRO A O 1
ATOM 714 N N . GLY A 1 86 ? 4.762 -14.387 -3.375 1.00 91.50 86 GLY A N 1
ATOM 715 C CA . GLY A 1 86 ? 3.537 -13.972 -4.063 1.00 91.50 86 GLY A CA 1
ATOM 716 C C . GLY A 1 86 ? 3.580 -12.519 -4.535 1.00 91.50 86 GLY A C 1
ATOM 717 O O . GLY A 1 86 ? 3.213 -12.243 -5.670 1.00 91.50 86 GLY A O 1
ATOM 718 N N . ASP A 1 87 ? 4.101 -11.607 -3.709 1.00 92.94 87 ASP A N 1
ATOM 719 C CA . ASP A 1 87 ? 4.211 -10.191 -4.073 1.00 92.94 87 ASP A CA 1
ATOM 720 C C . ASP A 1 87 ? 5.250 -9.980 -5.180 1.00 92.94 87 ASP A C 1
ATOM 722 O O . ASP A 1 87 ? 5.055 -9.125 -6.035 1.00 92.94 87 ASP A O 1
ATOM 726 N N . ARG A 1 88 ? 6.333 -10.772 -5.204 1.00 93.06 88 ARG A N 1
ATOM 727 C CA . ARG A 1 88 ? 7.331 -10.741 -6.289 1.00 93.06 88 ARG A CA 1
ATOM 728 C C . ARG A 1 88 ? 6.736 -11.152 -7.631 1.00 93.06 88 ARG A C 1
ATOM 730 O O . ARG A 1 88 ? 6.981 -10.470 -8.621 1.00 93.06 88 ARG A O 1
ATOM 737 N N . ALA A 1 89 ? 5.930 -12.213 -7.642 1.00 92.44 89 ALA A N 1
ATOM 738 C CA . ALA A 1 89 ? 5.298 -12.727 -8.854 1.00 92.44 89 ALA A CA 1
ATOM 739 C C . ALA A 1 89 ? 4.343 -11.711 -9.511 1.00 92.44 89 ALA A C 1
ATOM 741 O O . ALA A 1 89 ? 4.164 -11.742 -10.724 1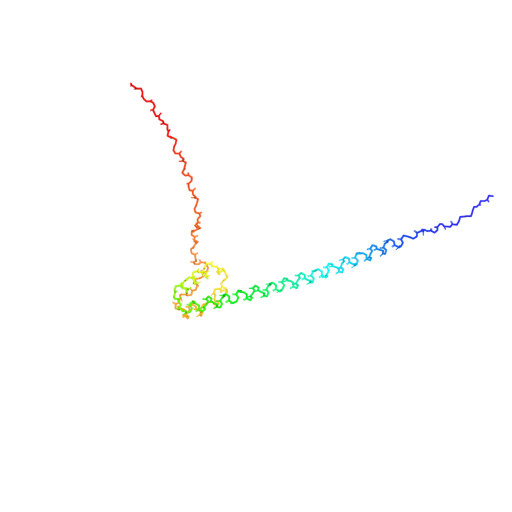.00 92.44 89 ALA A O 1
ATOM 742 N N . LEU A 1 90 ? 3.783 -10.761 -8.745 1.00 94.38 90 LEU A N 1
ATOM 743 C CA . LEU A 1 90 ? 2.946 -9.679 -9.291 1.00 94.38 90 LEU A CA 1
ATOM 744 C C . LEU A 1 90 ? 3.696 -8.756 -10.267 1.00 94.38 90 LEU A C 1
ATOM 746 O O . LEU A 1 90 ? 3.056 -7.985 -10.977 1.00 94.38 90 LEU A O 1
ATOM 750 N N . PHE A 1 91 ? 5.031 -8.799 -10.286 1.00 94.12 91 PHE A N 1
ATOM 751 C CA . PHE A 1 91 ? 5.858 -7.946 -11.136 1.00 94.12 91 PHE A CA 1
ATOM 752 C C . PHE A 1 91 ? 6.422 -8.664 -12.367 1.00 94.12 91 PHE A C 1
ATOM 754 O O . PHE A 1 91 ? 7.077 -8.000 -13.163 1.00 94.12 91 PHE A O 1
ATOM 761 N N . ASP A 1 92 ? 6.185 -9.967 -12.556 1.00 93.50 92 ASP A N 1
ATOM 762 C CA . ASP A 1 92 ? 6.801 -10.739 -13.649 1.00 93.50 92 ASP A CA 1
ATOM 763 C C . ASP A 1 92 ? 6.479 -10.157 -15.034 1.00 93.50 92 ASP A C 1
ATOM 765 O O . ASP A 1 92 ? 7.399 -9.901 -15.816 1.00 93.50 92 ASP A O 1
ATOM 769 N N . ASP A 1 93 ? 5.204 -9.857 -15.298 1.00 93.94 93 ASP A N 1
ATOM 770 C CA . ASP A 1 93 ? 4.755 -9.257 -16.563 1.00 93.94 93 ASP A CA 1
ATOM 771 C C . ASP A 1 93 ? 5.369 -7.862 -16.776 1.00 93.94 93 ASP A C 1
ATOM 773 O O . ASP A 1 93 ? 5.764 -7.492 -17.883 1.00 93.94 93 ASP A O 1
ATOM 777 N N . LEU A 1 94 ? 5.504 -7.086 -15.693 1.00 93.44 94 LEU A N 1
ATOM 778 C CA . LEU A 1 94 ? 6.097 -5.750 -15.740 1.00 93.44 94 LEU A CA 1
ATOM 779 C C . LEU A 1 94 ? 7.606 -5.810 -16.014 1.00 93.44 94 LEU A C 1
ATOM 781 O O . LEU A 1 94 ? 8.135 -4.953 -16.722 1.00 93.44 94 LEU A O 1
ATOM 785 N N . MET A 1 95 ? 8.310 -6.806 -15.465 1.00 94.38 95 MET A N 1
ATOM 786 C CA . MET A 1 95 ? 9.735 -7.007 -15.745 1.00 94.38 95 MET A CA 1
ATOM 787 C C . MET A 1 95 ? 9.953 -7.366 -17.211 1.00 94.38 95 MET A C 1
ATOM 789 O O . MET A 1 95 ? 10.849 -6.802 -17.839 1.00 94.38 95 MET A O 1
ATOM 793 N N . GLU A 1 96 ? 9.097 -8.220 -17.771 1.00 93.50 96 GLU A N 1
ATOM 794 C CA . GLU A 1 96 ? 9.125 -8.567 -19.191 1.00 93.50 96 GLU A CA 1
ATOM 795 C C . GLU A 1 96 ? 8.889 -7.337 -20.082 1.00 93.50 96 GLU A C 1
ATOM 797 O O . GLU A 1 96 ? 9.700 -7.065 -20.970 1.00 93.50 96 GLU A O 1
ATOM 802 N N . GLU A 1 97 ? 7.872 -6.516 -19.785 1.00 92.75 97 GLU A N 1
ATOM 803 C CA . GLU A 1 97 ? 7.620 -5.245 -20.488 1.00 92.75 97 GLU A CA 1
ATOM 804 C C . GLU A 1 97 ? 8.836 -4.303 -20.427 1.00 92.75 97 GLU A C 1
ATOM 806 O O . GLU A 1 97 ? 9.173 -3.600 -21.385 1.00 92.75 97 GLU A O 1
ATOM 811 N N . TRP A 1 98 ? 9.524 -4.275 -19.288 1.00 93.19 98 TRP A N 1
ATOM 812 C CA . TRP A 1 98 ? 10.687 -3.421 -19.074 1.00 93.19 98 TRP A CA 1
ATOM 813 C C . TRP A 1 98 ? 11.992 -3.976 -19.652 1.00 93.19 98 TRP A C 1
ATOM 815 O O . TRP A 1 98 ? 13.003 -3.268 -19.600 1.00 93.19 98 TRP A O 1
ATOM 825 N N . GLY A 1 99 ? 11.981 -5.188 -20.218 1.00 93.12 99 GLY A N 1
ATOM 826 C CA . GLY A 1 99 ? 13.180 -5.882 -20.692 1.00 93.12 99 GLY A CA 1
ATOM 827 C C . GLY A 1 99 ? 14.141 -6.249 -19.558 1.00 93.12 99 GLY A C 1
ATOM 828 O O . GLY A 1 99 ? 15.352 -6.311 -19.765 1.00 93.12 99 GLY A O 1
ATOM 829 N N . MET A 1 100 ? 13.612 -6.425 -18.347 1.00 91.75 100 MET A N 1
ATOM 830 C CA . MET A 1 100 ? 14.344 -6.792 -17.139 1.00 91.75 100 MET A CA 1
ATOM 831 C C . MET A 1 100 ? 14.193 -8.288 -16.857 1.00 91.75 100 MET A C 1
ATOM 833 O O . MET A 1 100 ? 13.171 -8.884 -17.204 1.00 91.75 100 MET A O 1
ATOM 837 N N . PRO A 1 101 ? 15.175 -8.920 -16.194 1.00 93.06 101 PRO A N 1
ATOM 838 C CA . PRO A 1 101 ? 14.980 -10.271 -15.692 1.00 93.06 101 PRO A CA 1
ATOM 839 C C . PRO A 1 101 ? 13.861 -10.290 -14.643 1.00 93.06 101 PRO A C 1
ATOM 841 O O . PRO A 1 101 ? 13.632 -9.306 -13.937 1.00 93.06 101 PRO A O 1
ATOM 844 N N . ARG A 1 102 ? 13.185 -11.434 -14.508 1.00 93.19 102 ARG A N 1
ATOM 845 C CA . ARG A 1 102 ? 12.258 -11.656 -13.392 1.00 93.19 102 ARG A CA 1
ATOM 846 C C . ARG A 1 102 ? 12.999 -11.538 -12.065 1.00 93.19 102 ARG A C 1
ATOM 848 O O . ARG A 1 102 ? 14.186 -11.863 -11.974 1.00 93.19 102 ARG A O 1
ATOM 855 N N . LEU A 1 103 ? 12.290 -11.080 -11.036 1.00 90.88 103 LEU A N 1
ATOM 856 C CA . LEU A 1 103 ? 12.866 -10.964 -9.702 1.00 90.88 103 LEU A CA 1
ATOM 857 C C . LEU A 1 103 ? 13.293 -12.359 -9.213 1.00 90.88 103 LEU A C 1
ATOM 859 O O . LEU A 1 103 ? 12.490 -13.292 -9.272 1.00 90.88 103 LEU A O 1
ATOM 863 N N . PRO A 1 104 ? 14.532 -12.531 -8.720 1.00 86.81 104 PRO A N 1
ATOM 864 C CA . PRO A 1 104 ? 15.005 -13.837 -8.289 1.00 86.81 104 PRO A CA 1
ATOM 865 C C . PRO A 1 104 ? 14.193 -14.350 -7.086 1.00 86.81 104 PRO A C 1
ATOM 867 O O . PRO A 1 104 ? 13.684 -13.548 -6.294 1.00 86.81 104 PRO A O 1
ATOM 870 N N . PRO A 1 105 ? 14.086 -15.673 -6.893 1.00 83.06 105 PRO A N 1
ATOM 871 C CA . PRO A 1 105 ? 13.569 -16.239 -5.652 1.00 83.06 105 PRO A CA 1
ATOM 872 C C . PRO A 1 105 ? 14.384 -15.760 -4.442 1.00 83.06 105 PRO A C 1
ATOM 874 O O . PRO A 1 105 ? 15.600 -15.565 -4.542 1.00 83.06 105 PRO A O 1
ATOM 877 N N . LEU A 1 106 ? 13.726 -15.584 -3.293 1.00 76.00 106 LEU A N 1
ATOM 878 C CA . LEU A 1 106 ? 14.366 -15.053 -2.082 1.00 76.00 106 LEU A CA 1
ATOM 879 C C . LEU A 1 106 ? 15.536 -15.932 -1.606 1.00 76.00 106 LEU A C 1
ATOM 881 O O . LEU A 1 106 ? 16.557 -15.412 -1.168 1.00 76.00 106 LEU A O 1
ATOM 885 N N . ASP A 1 107 ? 15.419 -17.247 -1.796 1.00 72.12 107 ASP A N 1
ATOM 886 C CA . ASP A 1 107 ? 16.409 -18.255 -1.385 1.00 72.12 107 ASP A CA 1
ATOM 887 C C . ASP A 1 107 ? 17.709 -18.211 -2.211 1.00 72.12 107 ASP A C 1
ATOM 889 O O . ASP A 1 107 ? 18.703 -18.842 -1.861 1.00 72.12 107 ASP A O 1
ATOM 893 N N . SER A 1 108 ? 17.708 -17.455 -3.311 1.00 62.81 108 SER A N 1
ATOM 894 C CA . SER A 1 108 ? 18.853 -17.253 -4.209 1.00 62.81 108 SER A CA 1
ATOM 895 C C . SER A 1 108 ? 19.541 -15.896 -4.030 1.00 62.81 108 SER A C 1
ATOM 897 O O . SER A 1 108 ? 20.497 -15.599 -4.747 1.00 62.81 108 SER A O 1
ATOM 899 N N . ILE A 1 109 ? 19.083 -15.062 -3.090 1.00 58.56 109 ILE A N 1
ATOM 900 C CA . ILE A 1 109 ? 19.744 -13.797 -2.767 1.00 58.56 109 ILE A CA 1
ATOM 901 C C . ILE A 1 109 ? 20.898 -14.128 -1.807 1.00 58.56 109 ILE A C 1
ATOM 903 O O . ILE A 1 109 ? 20.628 -14.518 -0.669 1.00 58.56 109 ILE A O 1
ATOM 907 N N . PRO A 1 110 ? 22.179 -14.008 -2.216 1.00 54.66 110 PRO A N 1
ATOM 908 C CA . PRO A 1 110 ? 23.272 -14.143 -1.261 1.00 54.66 110 PRO A CA 1
ATOM 909 C C . PRO A 1 110 ? 23.051 -13.110 -0.150 1.00 54.66 110 PRO A C 1
ATOM 911 O O . PRO A 1 110 ? 22.641 -11.989 -0.472 1.00 54.66 110 PRO A O 1
ATOM 914 N N . PRO A 1 111 ? 23.285 -13.446 1.134 1.00 55.31 111 PRO A N 1
ATOM 915 C CA . PRO A 1 111 ? 23.151 -12.469 2.202 1.00 55.31 111 PRO A CA 1
ATOM 916 C C . PRO A 1 111 ? 24.001 -11.265 1.814 1.00 55.31 111 PRO A C 1
ATOM 918 O O . PRO A 1 111 ? 25.218 -11.376 1.654 1.00 55.31 111 PRO A O 1
ATOM 921 N N . THR A 1 112 ? 23.354 -10.124 1.575 1.00 57.69 112 THR A N 1
ATOM 922 C CA . THR A 1 112 ? 24.087 -8.889 1.327 1.00 57.69 112 THR A CA 1
ATOM 923 C C . THR A 1 112 ? 24.996 -8.689 2.531 1.00 57.69 112 THR A C 1
ATOM 925 O O . THR A 1 112 ? 24.482 -8.775 3.654 1.00 57.69 112 THR A O 1
ATOM 928 N N . PRO A 1 113 ? 26.305 -8.435 2.355 1.00 48.06 113 PRO A N 1
ATOM 929 C CA . PRO A 1 113 ? 27.114 -8.008 3.478 1.00 48.06 113 PRO A CA 1
ATOM 930 C C . PRO A 1 113 ? 26.427 -6.763 4.029 1.00 48.06 113 PRO A C 1
ATOM 932 O O . PRO A 1 113 ? 26.247 -5.771 3.319 1.00 48.06 113 PRO A O 1
ATOM 935 N N . VAL A 1 114 ? 25.948 -6.863 5.268 1.00 57.97 114 VAL A N 1
ATOM 936 C CA . VAL A 1 114 ? 25.460 -5.714 6.018 1.00 57.97 114 VAL A CA 1
ATOM 937 C C . VAL A 1 114 ? 26.594 -4.699 5.945 1.00 57.97 114 VAL A C 1
ATOM 939 O O . VAL A 1 114 ? 27.701 -4.974 6.403 1.00 57.97 114 VAL A O 1
ATOM 942 N N . SER A 1 115 ? 26.358 -3.570 5.276 1.00 56.47 115 SER A N 1
ATOM 943 C CA . SER A 1 115 ? 27.282 -2.437 5.279 1.00 56.47 115 SER A CA 1
ATOM 944 C C . SER A 1 115 ? 27.294 -1.882 6.702 1.00 56.47 115 SER A C 1
ATOM 946 O O . SER A 1 115 ? 26.490 -1.039 7.083 1.00 56.47 115 SER A O 1
ATOM 948 N N . GLY A 1 116 ? 28.124 -2.517 7.516 1.00 50.44 116 GLY A N 1
ATOM 949 C CA . GLY A 1 116 ? 28.138 -2.463 8.967 1.00 50.44 116 GLY A CA 1
ATOM 950 C C . GLY A 1 116 ? 29.086 -3.538 9.484 1.00 50.44 116 GLY A C 1
ATOM 951 O O . GLY A 1 116 ? 28.738 -4.302 10.379 1.00 50.44 116 GLY A O 1
ATOM 952 N N . GLY A 1 117 ? 30.265 -3.646 8.863 1.00 41.81 117 GLY A N 1
ATOM 953 C CA . GLY A 1 117 ? 31.389 -4.296 9.523 1.00 41.81 117 GLY A CA 1
ATOM 954 C C . GLY A 1 117 ? 31.744 -3.495 10.781 1.00 41.81 117 GLY A C 1
ATOM 955 O O . GLY A 1 117 ? 31.544 -2.273 10.788 1.00 41.81 117 GLY A O 1
ATOM 956 N N . PRO A 1 118 ? 32.225 -4.147 11.850 1.00 45.19 118 PRO A N 1
ATOM 957 C CA . PRO A 1 118 ? 32.771 -3.425 12.985 1.00 45.19 118 PRO A CA 1
ATOM 958 C C . PRO A 1 118 ? 33.879 -2.513 12.453 1.00 45.19 118 PRO A C 1
ATOM 960 O O . PRO A 1 118 ? 34.752 -2.951 11.708 1.00 45.19 118 PRO A O 1
ATOM 963 N N . VAL A 1 119 ? 33.805 -1.224 12.780 1.00 55.62 119 VAL A N 1
ATOM 96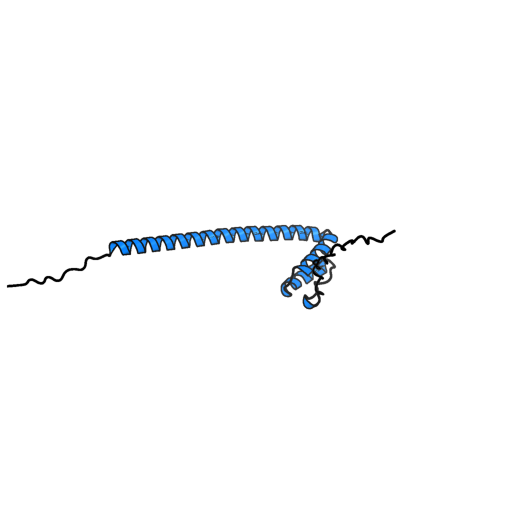4 C CA . VAL A 1 119 ? 34.974 -0.348 12.713 1.00 55.62 119 VAL A CA 1
ATOM 965 C C . VAL A 1 119 ? 35.972 -0.974 13.671 1.00 55.62 119 VAL A C 1
ATOM 967 O O . VAL A 1 119 ? 35.797 -0.874 14.886 1.00 55.62 119 VAL A O 1
ATOM 970 N N . ASP A 1 120 ? 36.934 -1.713 13.119 1.00 48.78 120 ASP A N 1
ATOM 971 C CA . ASP A 1 120 ? 38.066 -2.225 13.869 1.00 48.78 120 ASP A CA 1
ATOM 972 C C . ASP A 1 120 ? 38.661 -1.040 14.623 1.00 48.78 120 ASP A C 1
ATOM 974 O O . ASP A 1 120 ? 39.105 -0.047 14.039 1.00 48.78 120 ASP A O 1
ATOM 978 N N . GLY A 1 121 ? 38.556 -1.114 15.948 1.00 50.31 121 GLY A N 1
ATOM 979 C CA . GLY A 1 121 ? 39.195 -0.189 16.855 1.00 50.31 121 GLY A CA 1
ATOM 980 C C . GLY A 1 121 ? 40.693 -0.340 16.678 1.00 50.31 121 GLY A C 1
ATOM 981 O O . GLY A 1 121 ? 41.317 -1.163 17.340 1.00 50.31 121 GLY A O 1
ATOM 982 N N . GLN A 1 122 ? 41.255 0.456 15.772 1.00 41.62 122 GLN A N 1
ATOM 983 C CA . GLN A 1 122 ? 42.674 0.745 15.740 1.00 41.62 122 GLN A CA 1
ATOM 984 C C . GLN A 1 122 ? 43.005 1.385 17.094 1.00 41.62 122 GLN A C 1
ATOM 986 O O . GLN A 1 122 ? 42.707 2.556 17.339 1.00 41.62 122 GLN A O 1
ATOM 991 N N . ALA A 1 123 ? 43.537 0.579 18.010 1.00 47.69 123 ALA A N 1
ATOM 992 C CA . ALA A 1 123 ? 44.148 1.069 19.231 1.00 47.69 123 ALA A CA 1
ATOM 993 C C . ALA A 1 123 ? 45.253 2.067 18.837 1.00 47.69 123 ALA A C 1
ATOM 995 O O . ALA A 1 123 ? 46.020 1.770 17.917 1.00 47.69 123 ALA A O 1
ATOM 996 N N . PRO A 1 124 ? 45.344 3.251 19.465 1.00 50.66 124 PRO A N 1
ATOM 997 C CA . PRO A 1 124 ? 46.496 4.108 19.253 1.00 50.66 124 PRO A CA 1
ATOM 998 C C . PRO A 1 124 ? 47.727 3.403 19.829 1.00 50.66 124 PRO A C 1
ATOM 1000 O O . PRO A 1 124 ? 47.746 3.055 21.009 1.00 50.66 124 PRO A O 1
ATOM 1003 N N . GLU A 1 125 ? 48.723 3.166 18.973 1.00 53.75 125 GLU A N 1
ATOM 1004 C CA . GLU A 1 125 ? 50.040 2.680 19.376 1.00 53.75 125 GLU A CA 1
ATOM 1005 C C . GLU A 1 125 ? 50.620 3.590 20.463 1.00 53.75 125 GLU A C 1
ATOM 1007 O O . GLU A 1 125 ? 50.716 4.813 20.320 1.00 53.75 125 GLU A O 1
ATOM 1012 N N . GLU A 1 126 ? 50.981 2.956 21.570 1.00 48.41 126 GLU A N 1
ATOM 1013 C CA . GLU A 1 126 ? 51.639 3.543 22.722 1.00 48.41 126 GLU A CA 1
ATOM 1014 C C . GLU A 1 126 ? 53.082 3.884 22.322 1.00 48.41 126 GLU A C 1
ATOM 1016 O O . GLU A 1 126 ? 53.987 3.052 22.359 1.00 48.41 126 GLU A O 1
ATOM 1021 N N . ASN A 1 127 ? 53.288 5.114 21.849 1.00 53.28 127 ASN A N 1
ATOM 1022 C CA . ASN A 1 127 ? 54.616 5.620 21.527 1.00 53.28 127 ASN A CA 1
ATOM 1023 C C . ASN A 1 127 ? 55.389 5.841 22.836 1.00 53.28 127 ASN A C 1
ATOM 1025 O O . ASN A 1 127 ? 55.195 6.844 23.527 1.00 53.28 127 ASN A O 1
ATOM 1029 N N . THR A 1 128 ? 56.235 4.876 23.187 1.00 58.38 128 THR A N 1
ATOM 1030 C CA . THR A 1 128 ? 57.162 4.969 24.317 1.00 58.38 128 THR A CA 1
ATOM 1031 C C . THR A 1 128 ? 58.496 5.466 23.760 1.00 58.38 128 THR A C 1
ATOM 1033 O O . THR A 1 128 ? 59.089 4.754 22.952 1.00 58.38 128 THR A O 1
ATOM 1036 N N . PRO A 1 129 ? 58.990 6.665 24.117 1.00 60.22 129 PRO A N 1
ATOM 1037 C CA . PRO A 1 129 ? 60.325 7.062 23.704 1.00 60.22 129 PRO A CA 1
ATOM 1038 C C . PRO A 1 129 ? 61.343 6.286 24.544 1.00 60.22 129 PRO A C 1
ATOM 1040 O O . PRO A 1 129 ? 61.433 6.475 25.759 1.00 60.22 129 PRO A O 1
ATOM 1043 N N . GLU A 1 130 ? 62.089 5.400 23.886 1.00 57.38 130 GLU A N 1
ATOM 1044 C CA . GLU A 1 130 ? 63.307 4.803 24.428 1.00 57.38 130 GLU A CA 1
ATOM 1045 C C . GLU A 1 130 ? 64.278 5.930 24.809 1.00 57.38 130 GLU A C 1
ATOM 1047 O O . GLU A 1 130 ? 64.722 6.712 23.967 1.00 57.38 130 GLU A O 1
ATOM 1052 N N . MET A 1 131 ? 64.569 6.040 26.106 1.00 54.47 131 MET A N 1
ATOM 1053 C CA . MET A 1 131 ? 65.764 6.728 26.574 1.00 54.47 131 MET A CA 1
ATOM 1054 C C . MET A 1 131 ? 66.926 5.747 26.447 1.00 54.47 131 MET A C 1
ATOM 1056 O O . MET A 1 131 ? 67.009 4.798 27.224 1.00 54.47 131 MET A O 1
ATOM 1060 N N . GLU A 1 132 ? 67.810 5.988 25.483 1.00 58.69 132 GLU A N 1
ATOM 1061 C CA . GLU A 1 132 ? 69.164 5.443 25.500 1.00 58.69 132 GLU A CA 1
ATOM 1062 C C . GLU A 1 132 ? 70.153 6.551 25.878 1.00 58.69 132 GLU A C 1
ATOM 1064 O O . GLU A 1 132 ? 70.149 7.648 25.315 1.00 58.69 132 GLU A O 1
ATOM 1069 N N . ASP A 1 133 ? 70.967 6.234 26.881 1.00 53.69 133 ASP A N 1
ATOM 1070 C CA . ASP A 1 133 ? 72.085 7.011 27.397 1.00 53.69 133 ASP A CA 1
ATOM 1071 C C . ASP A 1 133 ? 73.206 7.176 26.353 1.00 53.69 133 ASP A C 1
ATOM 1073 O O . ASP A 1 133 ? 73.684 6.180 25.805 1.00 53.69 133 ASP A O 1
ATOM 1077 N N . ALA A 1 134 ? 73.685 8.415 26.165 1.00 47.53 134 ALA A N 1
ATOM 1078 C CA . ALA A 1 134 ? 75.092 8.773 25.908 1.00 47.53 134 ALA A CA 1
ATOM 1079 C C . ALA A 1 134 ? 75.315 10.293 26.018 1.00 47.53 134 ALA A C 1
ATOM 1081 O O . ALA A 1 134 ? 74.674 11.052 25.255 1.00 47.53 134 ALA A O 1
#